Protein AF-A0A831XR77-F1 (afdb_monomer_lite)

pLDDT: mean 72.85, std 20.74, range [24.06, 94.38]

Secondary structure (DSSP, 8-state):
--THHHHHHHHHHHTT----TT----EEEEETTEEEEEEEESSHHHHHHHHHHHHHTT--BTTTEEEEPPPTTSPPEEEEE-HHHHHHHHHHHHH--HHHHHHHHHHHHHHHHHHHHHHTT-S----TTSS-------

Structure (mmCIF, N/CA/C/O backbone):
data_AF-A0A831XR77-F1
#
_entry.id   AF-A0A831XR77-F1
#
loop_
_atom_site.group_PDB
_atom_site.id
_atom_site.type_symbol
_atom_site.label_atom_id
_atom_site.label_alt_id
_atom_site.label_comp_id
_atom_site.label_asym_id
_atom_site.label_entity_id
_atom_site.label_seq_id
_atom_site.pdbx_PDB_ins_code
_atom_site.Cartn_x
_atom_site.Cartn_y
_atom_site.Cartn_z
_atom_site.occupancy
_atom_site.B_iso_or_equiv
_atom_site.auth_seq_id
_atom_site.auth_comp_id
_atom_site.auth_asym_id
_atom_site.auth_atom_id
_atom_site.pdbx_PDB_model_num
ATOM 1 N N . MET A 1 1 ? -23.097 15.726 2.675 1.00 35.75 1 MET A N 1
ATOM 2 C CA . MET A 1 1 ? -21.784 15.657 3.357 1.00 35.75 1 MET A CA 1
ATOM 3 C C . MET A 1 1 ? -20.805 16.344 2.432 1.00 35.75 1 MET A C 1
ATOM 5 O O . MET A 1 1 ? -20.616 15.882 1.315 1.00 35.75 1 MET A O 1
ATOM 9 N N . ASN A 1 2 ? -20.359 17.533 2.829 1.00 37.06 2 ASN A N 1
ATOM 10 C CA . ASN A 1 2 ? -20.007 18.611 1.905 1.00 37.06 2 ASN A CA 1
ATOM 11 C C . ASN A 1 2 ? -18.483 18.716 1.748 1.00 37.06 2 ASN A C 1
ATOM 13 O O . ASN A 1 2 ? -17.747 18.524 2.722 1.00 37.06 2 ASN A O 1
ATOM 17 N N . ALA A 1 3 ? -18.033 19.022 0.527 1.00 46.03 3 ALA A N 1
ATOM 18 C CA . ALA A 1 3 ? -16.627 19.114 0.116 1.00 46.03 3 ALA A CA 1
ATOM 19 C C . ALA A 1 3 ? -15.759 20.008 1.030 1.00 46.03 3 ALA A C 1
ATOM 21 O O . ALA A 1 3 ? -14.582 19.724 1.225 1.00 46.03 3 ALA A O 1
ATOM 22 N N . GLU A 1 4 ? -16.367 20.988 1.706 1.00 48.16 4 GLU A N 1
ATOM 23 C CA . GLU A 1 4 ? -15.730 21.890 2.681 1.00 48.16 4 GLU A CA 1
ATOM 24 C C . GLU A 1 4 ? -15.051 21.163 3.858 1.00 48.16 4 GLU A C 1
ATOM 26 O O . GLU A 1 4 ? -14.087 21.656 4.444 1.00 48.16 4 GLU A O 1
ATOM 31 N N . THR A 1 5 ? -15.526 19.962 4.201 1.00 53.41 5 THR A N 1
ATOM 32 C CA . THR A 1 5 ? -14.931 19.137 5.265 1.00 53.41 5 THR A CA 1
ATOM 33 C C . THR A 1 5 ? -13.658 18.441 4.790 1.00 53.41 5 THR A C 1
ATOM 35 O O . THR A 1 5 ? -12.733 18.259 5.578 1.00 53.41 5 THR A O 1
ATOM 38 N N . ALA A 1 6 ? -13.609 18.056 3.510 1.00 49.03 6 ALA A N 1
ATOM 39 C CA . ALA A 1 6 ? -12.482 17.344 2.920 1.00 49.03 6 ALA A CA 1
ATOM 40 C C . ALA A 1 6 ? -11.293 18.283 2.682 1.00 49.03 6 ALA A C 1
ATOM 42 O O . ALA A 1 6 ? -10.172 17.904 3.004 1.00 49.03 6 ALA A O 1
ATOM 43 N N . ASP A 1 7 ? -11.531 19.514 2.216 1.00 53.50 7 ASP A N 1
ATOM 44 C CA . ASP A 1 7 ? -10.468 20.514 2.031 1.00 53.50 7 ASP A CA 1
ATOM 45 C C . ASP A 1 7 ? -9.872 20.974 3.364 1.00 53.50 7 ASP A C 1
ATOM 47 O O . ASP A 1 7 ? -8.655 21.006 3.523 1.00 53.50 7 ASP A O 1
ATOM 51 N N . ARG A 1 8 ? -10.702 21.226 4.385 1.00 56.75 8 ARG A N 1
ATOM 52 C CA . ARG A 1 8 ? -10.201 21.566 5.727 1.00 56.75 8 ARG A CA 1
ATOM 53 C C . ARG A 1 8 ? -9.464 20.391 6.389 1.00 56.75 8 ARG A C 1
ATOM 55 O O . ARG A 1 8 ? -8.553 20.607 7.187 1.00 56.75 8 ARG A O 1
ATOM 62 N N . TRP A 1 9 ? -9.863 19.152 6.089 1.00 60.78 9 TRP A N 1
ATOM 63 C CA . TRP A 1 9 ? -9.171 17.942 6.541 1.00 60.78 9 TRP A CA 1
ATOM 64 C C . TRP A 1 9 ? -7.812 17.778 5.847 1.00 60.78 9 TRP A C 1
ATOM 66 O O . TRP A 1 9 ? -6.815 17.583 6.540 1.00 60.78 9 TRP A O 1
ATOM 76 N N . LEU A 1 10 ? -7.755 17.969 4.524 1.00 54.81 10 LEU A N 1
ATOM 77 C CA . LEU A 1 10 ? -6.524 18.024 3.728 1.00 54.81 10 LEU A CA 1
ATOM 78 C C . LEU A 1 10 ? -5.568 19.112 4.233 1.00 54.81 10 LEU A C 1
ATOM 80 O O . LEU A 1 10 ? -4.415 18.818 4.518 1.00 54.81 10 LEU A O 1
ATOM 84 N N . GLU A 1 11 ? -6.051 20.334 4.466 1.00 57.12 11 GLU A N 1
ATOM 85 C CA . GLU A 1 11 ? -5.221 21.446 4.953 1.00 57.12 11 GLU A CA 1
ATOM 86 C C . GLU A 1 11 ? -4.620 21.147 6.343 1.00 57.12 11 GLU A C 1
ATOM 88 O O . GLU A 1 11 ? -3.479 21.501 6.653 1.00 57.12 11 GLU A O 1
ATOM 93 N N . LYS A 1 12 ? -5.371 20.441 7.201 1.00 59.06 12 LYS A N 1
ATOM 94 C CA . LYS A 1 12 ? -4.908 20.026 8.534 1.00 59.06 12 LYS A CA 1
ATOM 95 C C . LYS A 1 12 ? -3.840 18.927 8.464 1.00 59.06 12 LYS A C 1
ATOM 97 O O . LYS A 1 12 ? -2.991 18.869 9.357 1.00 59.06 12 LYS A O 1
ATOM 102 N N . LEU A 1 13 ? -3.867 18.090 7.425 1.00 57.06 13 LEU A N 1
ATOM 103 C CA . LEU A 1 13 ? -2.834 17.090 7.143 1.00 57.06 13 LEU A CA 1
ATOM 104 C C . LEU A 1 13 ? -1.605 17.717 6.467 1.00 57.06 13 LEU A C 1
ATOM 106 O O . LEU A 1 13 ? -0.481 17.452 6.895 1.00 57.06 13 LEU A O 1
ATOM 110 N N . GLU A 1 14 ? -1.794 18.655 5.535 1.00 53.00 14 GLU A N 1
ATOM 111 C CA . GLU A 1 14 ? -0.710 19.425 4.908 1.00 53.00 14 GLU A CA 1
ATOM 112 C C . GLU A 1 14 ? 0.102 20.240 5.924 1.00 53.00 14 GLU A C 1
ATOM 114 O O . GLU A 1 14 ? 1.318 20.371 5.788 1.00 53.00 14 GLU A O 1
ATOM 119 N N . ARG A 1 15 ? -0.518 20.736 7.002 1.00 53.66 15 ARG A N 1
ATOM 120 C CA . ARG A 1 15 ? 0.212 21.410 8.094 1.00 53.66 15 ARG A CA 1
ATOM 121 C C . ARG A 1 15 ? 1.051 20.459 8.963 1.00 53.66 15 ARG A C 1
ATOM 123 O O . ARG A 1 15 ? 1.942 20.928 9.665 1.00 53.66 15 ARG A O 1
ATOM 130 N N . ARG A 1 16 ? 0.809 19.140 8.915 1.00 50.41 16 ARG A N 1
ATOM 131 C CA . ARG A 1 16 ? 1.644 18.094 9.549 1.00 50.41 16 ARG A CA 1
ATOM 132 C C . ARG A 1 16 ? 2.694 17.501 8.595 1.00 50.41 16 ARG A C 1
ATOM 134 O O . ARG A 1 16 ? 3.347 16.520 8.947 1.00 50.41 16 ARG A O 1
ATOM 141 N N . ARG A 1 17 ? 2.874 18.085 7.405 1.00 49.31 17 ARG A N 1
ATOM 142 C CA . ARG A 1 17 ? 3.762 17.616 6.331 1.00 49.31 17 ARG A CA 1
ATOM 143 C C . ARG A 1 17 ? 5.246 17.822 6.661 1.00 49.31 17 ARG A C 1
ATOM 145 O O . ARG A 1 17 ? 5.931 18.627 6.035 1.00 49.31 17 ARG A O 1
ATOM 152 N N . THR A 1 18 ? 5.779 17.051 7.605 1.00 39.69 18 THR A N 1
ATOM 153 C CA . THR A 1 18 ? 7.211 16.724 7.616 1.00 39.69 18 THR A CA 1
ATOM 154 C C . THR A 1 18 ? 7.493 15.849 6.400 1.00 39.69 18 THR A C 1
ATOM 156 O O . THR A 1 18 ? 7.115 14.686 6.377 1.00 39.69 18 THR A O 1
ATOM 159 N N . VAL A 1 19 ? 8.055 16.478 5.364 1.00 40.78 19 VAL A N 1
ATOM 160 C CA . VAL A 1 19 ? 8.819 15.915 4.238 1.00 40.78 19 VAL A CA 1
ATOM 161 C C . VAL A 1 19 ? 8.390 14.502 3.793 1.00 40.78 19 VAL A C 1
ATOM 163 O O . VAL A 1 19 ? 8.780 13.491 4.371 1.00 40.78 19 VAL A O 1
ATOM 166 N N . ARG A 1 20 ? 7.616 14.422 2.700 1.00 53.53 20 ARG A N 1
ATOM 167 C CA . ARG A 1 20 ? 7.177 13.175 2.032 1.00 53.53 20 ARG A CA 1
ATOM 168 C C . ARG A 1 20 ? 8.329 12.403 1.341 1.00 53.53 20 ARG A C 1
ATOM 170 O O . ARG A 1 20 ? 8.175 11.930 0.221 1.00 53.53 20 ARG A O 1
ATOM 177 N N . GLU A 1 21 ? 9.482 12.237 1.984 1.00 48.25 21 GLU A N 1
ATOM 178 C CA . GLU A 1 21 ? 10.635 11.478 1.457 1.00 48.25 21 GLU A CA 1
ATOM 179 C C . GLU A 1 21 ? 10.481 9.945 1.584 1.00 48.25 21 GLU A C 1
ATOM 181 O O . GLU A 1 21 ? 11.354 9.194 1.159 1.00 48.25 21 GLU A O 1
ATOM 186 N N . GLY A 1 22 ? 9.359 9.446 2.123 1.00 65.00 22 GLY A N 1
ATOM 187 C CA . GLY A 1 22 ? 9.185 8.024 2.458 1.00 65.00 22 GLY A CA 1
ATOM 188 C C . GLY A 1 22 ? 8.111 7.241 1.691 1.00 65.00 22 GLY A C 1
ATOM 189 O O . GLY A 1 22 ? 8.029 6.019 1.866 1.00 65.00 22 GLY A O 1
ATOM 190 N N . TRP A 1 23 ? 7.262 7.883 0.879 1.00 74.69 23 TRP A N 1
ATOM 191 C CA . TRP A 1 23 ? 6.187 7.200 0.140 1.00 74.69 23 TRP A CA 1
ATOM 192 C C . TRP A 1 23 ? 6.629 6.838 -1.282 1.00 74.69 23 TRP A C 1
ATOM 194 O O . TRP A 1 23 ? 7.111 7.707 -2.013 1.00 74.69 23 TRP A O 1
ATOM 204 N N . PRO A 1 24 ? 6.492 5.569 -1.708 1.00 78.94 24 PRO A N 1
ATOM 205 C CA . PRO A 1 24 ? 6.864 5.199 -3.060 1.00 78.94 24 PRO A CA 1
ATOM 206 C C . PRO A 1 24 ? 5.917 5.808 -4.090 1.00 78.94 24 PRO A C 1
ATOM 208 O O . PRO A 1 24 ? 4.730 6.012 -3.842 1.00 78.94 24 PRO A O 1
ATOM 211 N N . LYS A 1 25 ? 6.431 6.018 -5.304 1.00 82.38 25 LYS A N 1
ATOM 212 C CA . LYS A 1 25 ? 5.610 6.462 -6.431 1.00 82.38 25 LYS A CA 1
ATOM 213 C C . LYS A 1 25 ? 4.610 5.376 -6.815 1.00 82.38 25 LYS A C 1
ATOM 215 O O . LYS A 1 25 ? 4.947 4.411 -7.501 1.00 82.38 25 LYS A O 1
ATOM 220 N N . TYR A 1 26 ? 3.364 5.585 -6.412 1.00 85.25 26 TYR A N 1
ATOM 221 C CA . TYR A 1 26 ? 2.237 4.781 -6.850 1.00 85.25 26 TYR A CA 1
ATOM 222 C C . TYR A 1 26 ? 1.784 5.186 -8.254 1.00 85.25 26 TYR A C 1
ATOM 224 O O . TYR A 1 26 ? 1.699 6.372 -8.605 1.00 85.25 26 TYR A O 1
ATOM 232 N N . LEU A 1 27 ? 1.487 4.169 -9.059 1.00 84.50 27 LEU A N 1
ATOM 233 C CA . LEU A 1 27 ? 0.776 4.288 -10.319 1.00 84.50 27 LEU A CA 1
ATOM 234 C C . LEU A 1 27 ? -0.720 4.147 -10.038 1.00 84.50 27 LEU A C 1
ATOM 236 O O . LEU A 1 27 ? -1.172 3.087 -9.615 1.00 84.50 27 LEU A O 1
ATOM 240 N N . VAL A 1 28 ? -1.484 5.201 -10.308 1.00 84.50 28 VAL A N 1
ATOM 241 C CA . VAL A 1 28 ? -2.945 5.202 -10.185 1.00 84.50 28 VAL A CA 1
ATOM 242 C C . VAL A 1 28 ? -3.532 5.123 -11.591 1.00 84.50 28 VAL A C 1
ATOM 244 O O . VAL A 1 28 ? -3.251 5.984 -12.424 1.00 84.50 28 VAL A O 1
ATOM 247 N N . ARG A 1 29 ? -4.286 4.063 -11.901 1.00 78.38 29 ARG A N 1
ATOM 248 C CA . ARG A 1 29 ? -4.891 3.865 -13.229 1.00 78.38 29 ARG A CA 1
ATOM 249 C C . ARG A 1 29 ? -6.305 3.319 -13.133 1.00 78.38 29 ARG A C 1
ATOM 251 O O . ARG A 1 29 ? -6.618 2.528 -12.252 1.00 78.38 29 ARG A O 1
ATOM 258 N N . LEU A 1 30 ? -7.121 3.676 -14.118 1.00 73.44 30 LEU A N 1
ATOM 259 C CA . LEU A 1 30 ? -8.380 2.996 -14.396 1.00 73.44 30 LEU A CA 1
ATOM 260 C C . LEU A 1 30 ? -8.101 1.855 -15.378 1.00 73.44 30 LEU A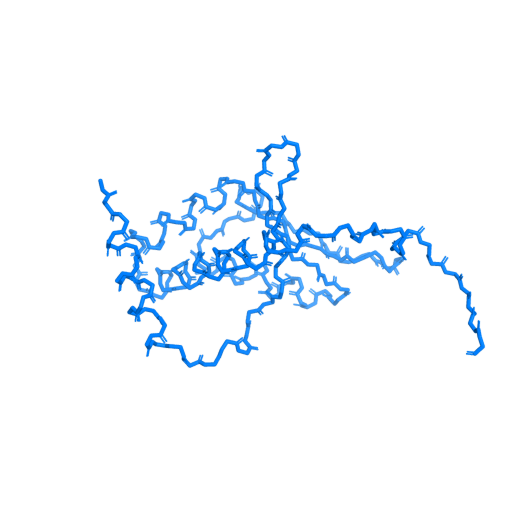 C 1
ATOM 262 O O . LEU A 1 30 ? -7.699 2.087 -16.517 1.00 73.44 30 LEU A O 1
ATOM 266 N N . ILE A 1 31 ? -8.281 0.613 -14.937 1.00 68.69 31 ILE A N 1
ATOM 267 C CA . ILE A 1 31 ? -8.148 -0.581 -15.773 1.00 68.69 31 ILE A CA 1
ATOM 268 C C . ILE A 1 31 ? -9.545 -1.165 -15.949 1.00 68.69 31 ILE A C 1
ATOM 270 O O . ILE A 1 31 ? -10.139 -1.641 -14.988 1.00 68.69 31 ILE A O 1
ATOM 274 N N . LYS A 1 32 ? -10.075 -1.127 -17.180 1.00 71.19 32 LYS A N 1
ATOM 275 C CA . LYS A 1 32 ? -11.409 -1.667 -17.520 1.00 71.19 32 LYS A CA 1
ATOM 276 C C . LYS A 1 32 ? -12.534 -1.147 -16.599 1.00 71.19 32 LYS A C 1
ATOM 278 O O . LYS A 1 32 ? -13.420 -1.900 -16.218 1.00 71.19 32 LYS A O 1
ATOM 283 N N . GLY A 1 33 ? -12.470 0.129 -16.214 1.00 69.69 33 GLY A N 1
ATOM 284 C CA . GLY A 1 33 ? -13.451 0.763 -15.322 1.00 69.69 33 GLY A CA 1
ATOM 285 C C . GLY A 1 33 ? -13.198 0.572 -13.821 1.00 69.69 33 GLY A C 1
ATOM 286 O O . GLY A 1 33 ? -13.889 1.193 -13.021 1.00 69.69 33 GLY A O 1
ATOM 287 N N . ALA A 1 34 ? -12.194 -0.215 -13.419 1.00 73.19 34 ALA A N 1
ATOM 288 C CA . ALA A 1 34 ? -11.794 -0.365 -12.021 1.00 73.19 34 ALA A CA 1
ATOM 289 C C . ALA A 1 34 ? -10.567 0.501 -11.698 1.00 73.19 34 ALA A C 1
ATOM 291 O O . ALA A 1 34 ? -9.570 0.475 -12.425 1.00 73.19 34 ALA A O 1
ATOM 292 N N . LEU A 1 35 ? -10.626 1.256 -10.598 1.00 79.50 35 LEU A N 1
ATOM 293 C CA . LEU A 1 35 ? -9.471 1.982 -10.071 1.00 79.50 35 LEU A CA 1
ATOM 294 C C . LEU A 1 35 ? -8.485 0.985 -9.461 1.00 79.50 35 LEU A C 1
ATOM 296 O O . LEU A 1 35 ? -8.821 0.266 -8.523 1.00 79.50 35 LEU A O 1
ATOM 300 N N . VAL A 1 36 ? -7.270 0.957 -10.002 1.00 79.56 36 VAL A N 1
ATOM 301 C CA . VAL A 1 36 ? -6.175 0.115 -9.527 1.00 79.56 36 VAL A CA 1
ATOM 302 C C . VAL A 1 36 ? -4.996 1.003 -9.165 1.00 79.56 36 VAL A C 1
ATOM 304 O O . VAL A 1 36 ? -4.516 1.803 -9.975 1.00 79.56 36 VAL A O 1
ATOM 307 N N . VAL A 1 37 ? -4.517 0.828 -7.937 1.00 89.00 37 VAL A N 1
ATOM 308 C CA . VAL A 1 37 ? -3.323 1.488 -7.415 1.00 89.00 37 VAL A CA 1
ATOM 309 C C . VAL A 1 37 ? -2.207 0.458 -7.364 1.00 89.00 37 VAL A C 1
ATOM 311 O O . VAL A 1 37 ? -2.356 -0.599 -6.753 1.00 89.00 37 VAL A O 1
ATOM 314 N N . ARG A 1 38 ? -1.091 0.737 -8.040 1.00 88.56 38 ARG A N 1
ATOM 315 C CA . ARG A 1 38 ? 0.003 -0.222 -8.200 1.00 88.56 38 ARG A CA 1
ATOM 316 C C . ARG A 1 38 ? 1.353 0.396 -7.881 1.00 88.56 38 ARG A C 1
ATOM 318 O O . ARG A 1 38 ? 1.716 1.431 -8.432 1.00 88.56 38 ARG A O 1
ATOM 325 N N . TYR A 1 39 ? 2.118 -0.290 -7.050 1.00 89.50 39 TYR A N 1
ATOM 326 C CA . TYR A 1 39 ? 3.536 -0.043 -6.837 1.00 89.50 39 TYR A CA 1
ATOM 327 C C . TYR A 1 39 ? 4.352 -1.090 -7.603 1.00 89.50 39 TYR A C 1
ATOM 329 O O . TYR A 1 39 ? 3.968 -2.258 -7.648 1.00 89.50 39 TYR A O 1
ATOM 337 N N . MET A 1 40 ? 5.447 -0.678 -8.243 1.00 85.69 40 MET A N 1
ATOM 338 C CA . MET A 1 40 ? 6.352 -1.570 -8.976 1.00 85.69 40 MET A CA 1
ATOM 339 C C . MET A 1 40 ? 7.790 -1.317 -8.540 1.00 85.69 40 MET A C 1
ATOM 341 O O . MET A 1 40 ? 8.212 -0.166 -8.436 1.00 85.69 40 MET A O 1
ATOM 345 N N . SER A 1 41 ? 8.537 -2.394 -8.322 1.00 83.00 41 SER A N 1
ATOM 346 C CA . SER A 1 41 ? 9.949 -2.348 -7.945 1.00 83.00 41 SER A CA 1
ATOM 347 C C . SER A 1 41 ? 10.661 -3.592 -8.463 1.00 83.00 41 SER A C 1
ATOM 349 O O . SER A 1 41 ? 10.104 -4.689 -8.461 1.00 83.00 41 SER A O 1
ATOM 351 N N . THR A 1 42 ? 11.902 -3.424 -8.910 1.00 83.12 42 THR A N 1
ATOM 352 C CA . THR A 1 42 ? 12.812 -4.534 -9.229 1.00 83.12 42 THR A CA 1
ATOM 353 C C . THR A 1 42 ? 13.495 -5.088 -7.980 1.00 83.12 42 THR A C 1
ATOM 355 O O . THR A 1 42 ? 13.933 -6.231 -7.990 1.00 83.12 42 THR A O 1
ATOM 358 N N . SER A 1 43 ? 13.555 -4.306 -6.897 1.00 83.88 43 SER A N 1
ATOM 359 C CA . SER A 1 43 ? 14.075 -4.750 -5.604 1.00 83.88 43 SER A CA 1
ATOM 360 C C . SER A 1 43 ? 12.992 -5.512 -4.824 1.00 83.88 43 SER A C 1
ATOM 362 O O . SER A 1 43 ? 11.919 -4.931 -4.595 1.00 83.88 43 SER A O 1
ATOM 364 N N . PRO A 1 44 ? 13.261 -6.763 -4.396 1.00 85.06 44 PRO A N 1
ATOM 365 C CA . PRO A 1 44 ? 12.347 -7.545 -3.566 1.00 85.06 44 PRO A CA 1
ATOM 366 C C . PRO A 1 44 ? 12.107 -6.887 -2.202 1.00 85.06 44 PRO A C 1
ATOM 368 O O . PRO A 1 44 ? 10.953 -6.787 -1.791 1.00 85.06 44 PRO A O 1
ATOM 371 N N . ASP A 1 45 ? 13.138 -6.318 -1.567 1.00 87.00 45 ASP A N 1
ATOM 372 C CA . ASP A 1 45 ? 13.006 -5.551 -0.318 1.00 87.00 45 ASP A CA 1
ATOM 373 C C . ASP A 1 45 ? 12.030 -4.380 -0.445 1.00 87.00 45 ASP A C 1
ATOM 375 O O . ASP A 1 45 ? 11.253 -4.096 0.465 1.00 87.00 45 ASP A O 1
ATOM 379 N N . GLY A 1 46 ? 12.033 -3.694 -1.593 1.00 86.94 46 GLY A N 1
ATOM 380 C CA . GLY A 1 46 ? 11.075 -2.622 -1.859 1.00 86.94 46 GLY A CA 1
ATOM 381 C C . GLY A 1 46 ? 9.629 -3.121 -1.842 1.00 86.94 46 GLY A C 1
ATOM 382 O O . GLY A 1 46 ? 8.759 -2.470 -1.264 1.00 86.94 46 GLY A O 1
ATOM 383 N N . ILE A 1 47 ? 9.382 -4.286 -2.445 1.00 89.19 47 ILE A N 1
ATOM 384 C CA . ILE A 1 47 ? 8.059 -4.916 -2.491 1.00 89.19 47 ILE A CA 1
ATOM 385 C C . ILE A 1 47 ? 7.628 -5.392 -1.102 1.00 89.19 47 ILE A C 1
ATOM 387 O O . ILE A 1 47 ? 6.496 -5.125 -0.697 1.00 89.19 47 ILE A O 1
ATOM 391 N N . GLU A 1 48 ? 8.521 -6.043 -0.355 1.00 90.56 48 GLU A N 1
ATOM 392 C CA . GLU A 1 48 ? 8.208 -6.533 0.988 1.00 90.56 48 GLU A CA 1
ATOM 393 C C . GLU A 1 48 ? 7.941 -5.381 1.963 1.00 90.56 48 GLU A C 1
ATOM 395 O O . GLU A 1 48 ? 6.971 -5.426 2.727 1.00 90.56 48 GLU A O 1
ATOM 400 N N . ARG A 1 49 ? 8.752 -4.316 1.905 1.00 90.44 49 ARG A N 1
ATOM 401 C CA . ARG A 1 49 ? 8.559 -3.116 2.725 1.00 90.44 49 ARG A CA 1
ATOM 402 C C . ARG A 1 49 ? 7.191 -2.496 2.478 1.00 90.44 49 ARG A C 1
ATOM 404 O O . ARG A 1 49 ? 6.512 -2.124 3.434 1.00 90.44 49 ARG A O 1
ATOM 411 N N . GLU A 1 50 ? 6.773 -2.405 1.217 1.00 91.19 50 GLU A N 1
ATOM 412 C CA . GLU A 1 50 ? 5.470 -1.828 0.905 1.00 91.19 50 GLU A CA 1
ATOM 413 C C . GLU A 1 50 ? 4.326 -2.737 1.353 1.00 91.19 50 GLU A C 1
ATOM 415 O O . GLU A 1 50 ? 3.386 -2.266 1.986 1.00 91.19 50 GLU A O 1
ATOM 420 N N . ALA A 1 51 ? 4.436 -4.049 1.133 1.00 92.50 51 ALA A N 1
ATOM 421 C CA . ALA A 1 51 ? 3.460 -5.010 1.642 1.00 92.50 51 ALA A CA 1
ATOM 422 C C . ALA A 1 51 ? 3.318 -4.929 3.172 1.00 92.50 51 ALA A C 1
ATOM 424 O O . ALA A 1 51 ? 2.204 -4.961 3.694 1.00 92.50 51 ALA A O 1
ATOM 425 N N . ARG A 1 52 ? 4.434 -4.770 3.897 1.00 92.88 52 ARG A N 1
ATOM 426 C CA . ARG A 1 52 ? 4.442 -4.579 5.353 1.00 92.88 52 ARG A CA 1
ATOM 427 C C . ARG A 1 52 ? 3.727 -3.296 5.755 1.00 92.88 52 ARG A C 1
ATOM 429 O O . ARG A 1 52 ? 2.828 -3.361 6.580 1.00 92.88 52 ARG A O 1
ATOM 436 N N . ARG A 1 53 ? 4.024 -2.173 5.101 1.00 90.44 53 ARG A N 1
ATOM 437 C CA . ARG A 1 53 ? 3.345 -0.896 5.359 1.00 90.44 53 ARG A CA 1
ATOM 438 C C . ARG A 1 53 ? 1.827 -0.992 5.167 1.00 90.44 53 ARG A C 1
ATOM 440 O O . ARG A 1 53 ? 1.076 -0.463 5.984 1.00 90.44 53 ARG A O 1
ATOM 447 N N . LEU A 1 54 ? 1.366 -1.684 4.119 1.00 92.25 54 LEU A N 1
ATOM 448 C CA . LEU A 1 54 ? -0.069 -1.908 3.908 1.00 92.25 54 LEU A CA 1
ATOM 449 C C . LEU A 1 54 ? -0.685 -2.743 5.046 1.00 92.25 54 LEU A C 1
ATOM 451 O O . LEU A 1 54 ? -1.799 -2.449 5.480 1.00 92.25 54 LEU A O 1
ATOM 455 N N . ARG A 1 55 ? 0.036 -3.749 5.559 1.00 93.31 55 ARG A N 1
ATOM 456 C CA . ARG A 1 55 ? -0.397 -4.544 6.723 1.00 93.31 55 ARG A CA 1
ATOM 457 C C . ARG A 1 55 ? -0.415 -3.734 8.015 1.00 93.31 55 ARG A C 1
ATOM 459 O O . ARG A 1 55 ? -1.365 -3.875 8.777 1.00 93.31 55 ARG A O 1
ATOM 466 N N . ASP A 1 56 ? 0.558 -2.853 8.225 1.00 90.62 56 ASP A N 1
ATOM 467 C CA . ASP A 1 56 ? 0.661 -2.022 9.432 1.00 90.62 56 ASP A CA 1
ATOM 468 C C . ASP A 1 56 ? -0.508 -1.031 9.550 1.00 90.62 56 ASP A C 1
ATOM 470 O O . ASP A 1 56 ? -0.997 -0.767 10.647 1.00 90.62 56 ASP A O 1
ATOM 474 N N . MET A 1 57 ? -1.035 -0.538 8.423 1.00 88.50 57 MET A N 1
ATOM 475 C CA . MET A 1 57 ? -2.284 0.236 8.421 1.00 88.50 57 MET A CA 1
ATOM 476 C C . MET A 1 57 ? -3.554 -0.635 8.439 1.00 88.50 57 MET A C 1
ATOM 478 O O . MET A 1 57 ? -4.663 -0.108 8.472 1.00 88.50 57 MET A O 1
ATOM 482 N N . GLY A 1 58 ? -3.425 -1.963 8.443 1.00 90.12 58 GLY A N 1
ATOM 483 C CA . GLY A 1 58 ? -4.520 -2.926 8.588 1.00 90.12 58 GLY A CA 1
ATOM 484 C C . GLY A 1 58 ? -5.168 -3.406 7.292 1.00 90.12 58 GLY A C 1
ATOM 485 O O . GLY A 1 58 ? -6.300 -3.901 7.321 1.00 90.12 58 GLY A O 1
ATOM 486 N N . LEU A 1 59 ? -4.486 -3.293 6.148 1.00 94.38 59 LEU A N 1
ATOM 487 C CA . LEU A 1 59 ? -4.898 -4.033 4.958 1.00 94.38 59 LEU A CA 1
ATOM 488 C C . LEU A 1 59 ? -4.444 -5.496 5.044 1.00 94.38 59 LEU A C 1
ATOM 490 O O . LEU A 1 59 ? -3.425 -5.827 5.638 1.00 94.38 59 LEU A O 1
ATOM 494 N N . VAL A 1 60 ? -5.202 -6.381 4.400 1.00 93.75 60 VAL A N 1
ATOM 495 C CA . VAL A 1 60 ? -4.970 -7.824 4.416 1.00 93.75 60 VAL A CA 1
ATOM 496 C C . VAL A 1 60 ? -4.546 -8.249 3.018 1.00 93.75 60 VAL A C 1
ATOM 498 O O . VAL A 1 60 ? -5.248 -7.975 2.041 1.00 93.75 60 VAL A O 1
ATOM 501 N N . GLU A 1 61 ? -3.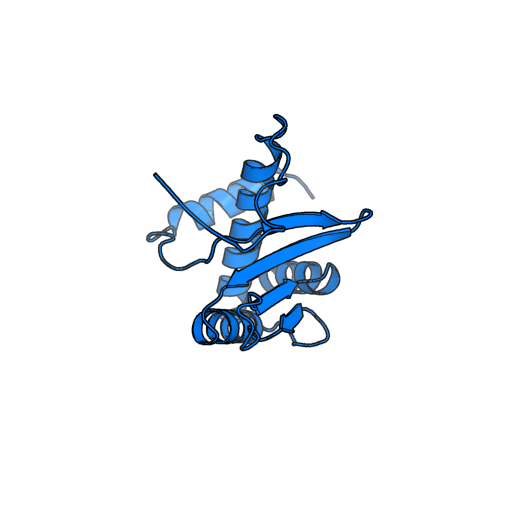398 -8.905 2.923 1.00 93.25 61 GLU A N 1
ATOM 502 C CA . GLU A 1 61 ? -2.891 -9.465 1.671 1.00 93.25 61 GLU A CA 1
ATOM 503 C C . GLU A 1 61 ? -3.839 -10.553 1.139 1.00 93.25 61 GLU A C 1
ATOM 505 O O . GLU A 1 61 ? -4.457 -11.289 1.905 1.00 93.25 61 GLU A O 1
ATOM 510 N N . GLY A 1 62 ? -4.034 -10.610 -0.176 1.00 90.25 62 GLY A N 1
ATOM 511 C CA . GLY A 1 62 ? -4.998 -11.490 -0.843 1.00 90.25 62 GLY A CA 1
ATOM 512 C C . GLY A 1 62 ? -6.446 -10.985 -0.818 1.00 90.25 62 GLY A C 1
ATOM 513 O O . GLY A 1 62 ? -7.217 -11.340 -1.706 1.00 90.25 62 GLY A O 1
ATOM 514 N N . ARG A 1 63 ? -6.814 -10.117 0.137 1.00 91.00 63 ARG A N 1
ATOM 515 C CA . ARG A 1 63 ? -8.162 -9.519 0.226 1.00 91.00 63 ARG A CA 1
ATOM 516 C C . ARG A 1 63 ? -8.209 -8.064 -0.222 1.00 91.00 63 ARG A C 1
ATOM 518 O O . ARG A 1 63 ? -9.121 -7.671 -0.932 1.00 91.00 63 ARG A O 1
ATOM 525 N N . HIS A 1 64 ? -7.268 -7.251 0.244 1.00 93.62 64 HIS A N 1
ATOM 526 C CA . HIS A 1 64 ? -7.227 -5.808 -0.004 1.00 93.62 64 HIS A CA 1
ATOM 527 C C . HIS A 1 64 ? -6.133 -5.439 -1.014 1.00 93.62 64 HIS A C 1
ATOM 529 O O . HIS A 1 64 ? -6.260 -4.461 -1.751 1.00 93.62 64 HIS A O 1
ATOM 535 N N . PHE A 1 65 ? -5.059 -6.225 -1.071 1.00 93.94 65 PHE A N 1
ATOM 536 C CA . PHE A 1 65 ? -3.982 -6.052 -2.037 1.00 93.94 65 PHE A CA 1
ATOM 537 C C . PHE A 1 65 ? -3.324 -7.389 -2.376 1.00 93.94 65 PHE A C 1
ATOM 539 O O . PHE A 1 65 ? -3.394 -8.337 -1.599 1.00 93.94 65 PHE A O 1
ATOM 546 N N . ALA A 1 66 ? -2.672 -7.455 -3.530 1.00 92.50 66 ALA A N 1
ATOM 547 C CA . ALA A 1 66 ? -1.895 -8.596 -3.986 1.00 92.50 66 ALA A CA 1
ATOM 548 C C . ALA A 1 66 ? -0.425 -8.204 -4.130 1.00 92.50 66 ALA A C 1
ATOM 550 O O . ALA A 1 66 ? -0.115 -7.113 -4.618 1.00 92.50 66 ALA A O 1
ATOM 551 N N . VAL A 1 67 ? 0.466 -9.111 -3.746 1.00 93.81 67 VAL A N 1
ATOM 552 C CA . VAL A 1 67 ? 1.914 -8.949 -3.866 1.00 93.81 67 VAL A CA 1
ATOM 553 C C . VAL A 1 67 ? 2.434 -9.961 -4.874 1.00 93.81 67 VAL A C 1
ATOM 555 O O . VAL A 1 67 ? 2.041 -11.124 -4.871 1.00 93.81 67 VAL A O 1
ATOM 558 N N . ARG A 1 68 ? 3.335 -9.516 -5.745 1.00 89.88 68 ARG A N 1
ATOM 559 C CA . ARG A 1 68 ? 4.141 -10.390 -6.591 1.00 89.88 68 ARG A CA 1
ATOM 560 C C . ARG A 1 68 ? 5.600 -10.005 -6.423 1.00 89.88 68 ARG A C 1
ATOM 562 O O . ARG A 1 68 ? 5.964 -8.857 -6.687 1.00 89.88 68 ARG A O 1
ATOM 569 N N . ALA A 1 69 ? 6.418 -10.962 -6.004 1.00 85.25 69 ALA A N 1
ATOM 570 C CA . ALA A 1 69 ? 7.862 -10.791 -5.953 1.00 85.25 69 ALA A CA 1
ATOM 571 C C . ALA A 1 69 ? 8.435 -10.564 -7.368 1.00 85.25 69 ALA A C 1
ATOM 573 O O . ALA A 1 69 ? 7.841 -11.027 -8.349 1.00 85.25 69 ALA A O 1
ATOM 574 N N . PRO A 1 70 ? 9.556 -9.834 -7.494 1.00 83.69 70 PRO A N 1
ATOM 575 C CA . PRO A 1 70 ? 10.301 -9.804 -8.745 1.00 83.69 70 PRO A CA 1
ATOM 576 C C . PRO A 1 70 ? 10.801 -11.212 -9.096 1.00 83.69 70 PRO A C 1
ATOM 578 O O . PRO A 1 70 ? 11.168 -11.979 -8.209 1.00 83.69 70 PRO A O 1
ATOM 581 N N . GLU A 1 71 ? 10.790 -11.555 -10.382 1.00 80.50 71 GLU A N 1
ATOM 582 C CA . GLU A 1 71 ? 11.308 -12.840 -10.878 1.00 80.50 71 GLU A CA 1
ATOM 583 C C . GLU A 1 71 ? 12.789 -12.709 -11.253 1.00 80.50 71 GLU A C 1
ATOM 585 O O . GLU A 1 71 ? 13.224 -11.632 -11.673 1.00 80.50 71 GLU A O 1
ATOM 590 N N . GLU A 1 72 ? 13.544 -13.811 -11.167 1.00 71.50 72 GLU A N 1
ATOM 591 C CA . GLU A 1 72 ? 14.971 -13.861 -11.533 1.00 71.50 72 GLU A CA 1
ATOM 592 C C . GLU A 1 72 ? 15.230 -13.456 -12.994 1.00 71.50 72 GLU A C 1
ATOM 594 O O . GLU A 1 72 ? 16.263 -12.865 -13.295 1.00 71.50 72 GLU A O 1
ATOM 599 N N . ASP A 1 73 ? 14.249 -13.637 -13.886 1.00 78.62 73 ASP A N 1
ATOM 600 C CA . ASP A 1 73 ? 14.290 -13.179 -15.285 1.00 78.62 73 ASP A CA 1
ATOM 601 C C . ASP A 1 73 ? 14.232 -11.641 -15.450 1.00 78.62 73 ASP A C 1
ATOM 603 O O . ASP A 1 73 ? 14.035 -11.124 -16.553 1.00 78.62 73 ASP A O 1
ATOM 607 N N . GLY A 1 74 ? 14.324 -10.878 -14.356 1.00 70.62 74 GLY A N 1
ATOM 608 C CA . GLY A 1 74 ? 14.278 -9.416 -14.360 1.00 70.62 74 GLY A CA 1
ATOM 609 C C . GLY A 1 74 ? 12.867 -8.835 -14.484 1.00 70.62 74 GLY A C 1
ATOM 610 O O . GLY A 1 74 ? 12.713 -7.632 -14.728 1.00 70.62 74 GLY A O 1
ATOM 611 N N . LYS A 1 75 ? 11.811 -9.646 -14.311 1.00 79.12 75 LYS A N 1
ATOM 612 C CA . LYS A 1 75 ? 10.443 -9.109 -14.247 1.00 79.12 75 LYS A CA 1
ATOM 613 C C . LYS A 1 75 ? 10.260 -8.371 -12.926 1.00 79.12 75 LYS A C 1
ATOM 615 O O . LYS A 1 75 ? 10.412 -8.954 -11.858 1.00 79.12 75 LYS A O 1
ATOM 620 N N . ALA A 1 76 ? 9.894 -7.093 -13.006 1.00 81.94 76 ALA A N 1
ATOM 621 C CA . ALA A 1 76 ? 9.633 -6.287 -11.821 1.00 81.94 76 ALA A CA 1
ATOM 622 C C . ALA A 1 76 ? 8.496 -6.886 -10.979 1.00 81.94 76 ALA A C 1
ATOM 624 O O . ALA A 1 76 ? 7.436 -7.258 -11.499 1.00 81.94 76 ALA A O 1
ATOM 625 N N . GLY A 1 77 ? 8.717 -6.915 -9.668 1.00 88.38 77 GLY A N 1
ATOM 626 C CA . GLY A 1 77 ? 7.688 -7.221 -8.696 1.00 88.38 77 GLY A CA 1
ATOM 627 C C . GLY A 1 77 ? 6.684 -6.080 -8.602 1.00 88.38 77 GLY A C 1
ATOM 628 O O . GLY A 1 77 ? 6.917 -4.956 -9.069 1.00 88.38 77 GLY A O 1
ATOM 629 N N . PHE A 1 78 ? 5.534 -6.363 -8.004 1.00 89.31 78 PHE A N 1
ATOM 630 C CA . PHE A 1 78 ? 4.514 -5.350 -7.799 1.00 89.31 78 PHE A CA 1
ATOM 631 C C . PHE A 1 78 ? 3.646 -5.613 -6.579 1.00 89.31 78 PHE A C 1
ATOM 633 O O . PHE A 1 78 ? 3.399 -6.752 -6.197 1.00 89.31 78 PHE A O 1
ATOM 640 N N . VAL A 1 79 ? 3.113 -4.525 -6.036 1.00 92.81 79 VAL A N 1
ATOM 641 C CA . VAL A 1 79 ? 2.015 -4.537 -5.072 1.00 92.81 79 VAL A CA 1
ATOM 642 C C . VAL A 1 79 ? 0.824 -3.865 -5.741 1.00 92.81 79 VAL A C 1
ATOM 644 O O . VAL A 1 79 ? 0.948 -2.755 -6.255 1.00 92.81 79 VAL A O 1
ATOM 647 N N . SER A 1 80 ? -0.314 -4.550 -5.800 1.00 91.00 80 SER A N 1
ATOM 648 C CA . SER A 1 80 ? -1.538 -4.054 -6.431 1.00 91.00 80 SER A CA 1
ATOM 649 C C . SER A 1 80 ? -2.655 -3.992 -5.407 1.00 91.00 80 SER A C 1
ATOM 651 O O . SER A 1 80 ? -3.027 -5.017 -4.848 1.00 91.00 80 SER A O 1
ATOM 653 N N . ILE A 1 81 ? -3.222 -2.811 -5.200 1.00 92.25 81 ILE A N 1
ATOM 654 C CA . ILE A 1 81 ? -4.334 -2.579 -4.281 1.00 92.25 81 ILE A CA 1
ATOM 655 C C . ILE A 1 81 ? -5.611 -2.528 -5.112 1.00 92.25 81 ILE A C 1
ATOM 657 O O . ILE A 1 81 ? -5.697 -1.783 -6.095 1.00 92.25 81 ILE A O 1
ATOM 661 N N . ILE A 1 82 ? -6.571 -3.369 -4.740 1.00 89.81 82 ILE A N 1
ATOM 662 C CA . ILE A 1 82 ? -7.873 -3.443 -5.405 1.00 89.81 82 ILE A CA 1
ATOM 663 C C . ILE A 1 82 ? -8.841 -2.425 -4.792 1.00 89.81 82 ILE A C 1
ATOM 665 O O . ILE A 1 82 ? -8.548 -1.811 -3.762 1.00 89.81 82 ILE A O 1
ATOM 669 N N . LYS A 1 83 ? -10.004 -2.244 -5.419 1.00 87.50 83 LYS A N 1
ATOM 670 C CA . LYS A 1 83 ? -11.015 -1.269 -4.991 1.00 87.50 83 LYS A CA 1
ATOM 671 C C . LYS A 1 83 ? -11.409 -1.464 -3.525 1.00 87.50 83 LYS A C 1
ATOM 673 O O . LYS A 1 83 ? -11.419 -0.506 -2.760 1.00 87.50 83 LYS A O 1
ATOM 678 N N . GLU A 1 84 ? -11.635 -2.708 -3.125 1.00 89.25 84 GLU A N 1
ATOM 679 C CA . GLU A 1 84 ? -12.013 -3.103 -1.768 1.00 89.25 84 GLU A CA 1
ATOM 680 C C . GLU A 1 84 ? -10.929 -2.724 -0.748 1.00 89.25 84 GLU A C 1
ATOM 682 O O . GLU A 1 84 ? -11.227 -2.343 0.384 1.00 89.25 84 GLU A O 1
ATOM 687 N N . GLY A 1 85 ? -9.654 -2.780 -1.146 1.00 92.25 85 GLY A N 1
ATOM 688 C CA . GLY A 1 85 ? -8.546 -2.341 -0.304 1.00 92.25 85 GLY A CA 1
ATOM 689 C C . GLY A 1 85 ? -8.522 -0.833 -0.092 1.00 92.25 85 GLY A C 1
ATOM 690 O O . GLY A 1 85 ? -8.284 -0.381 1.026 1.00 92.25 85 GLY A O 1
ATOM 691 N N . LEU A 1 86 ? -8.831 -0.056 -1.133 1.00 90.19 86 LEU A N 1
ATOM 692 C CA . LEU A 1 86 ? -8.949 1.400 -1.027 1.00 90.19 86 LEU A CA 1
ATOM 693 C C . LEU A 1 86 ? -10.150 1.806 -0.167 1.00 90.19 86 LEU A C 1
ATOM 695 O O . LEU A 1 86 ? -10.013 2.669 0.695 1.00 90.19 86 LEU A O 1
ATOM 699 N N . GLU A 1 87 ? -11.300 1.155 -0.339 1.00 90.94 87 GLU A N 1
ATOM 700 C CA . GLU A 1 87 ? -12.481 1.375 0.508 1.00 90.94 87 GLU A CA 1
ATOM 701 C C . GLU A 1 87 ? -12.173 1.080 1.982 1.00 90.94 87 GLU A C 1
ATOM 703 O O . GLU A 1 87 ? -12.538 1.853 2.872 1.00 90.94 87 GLU A O 1
ATOM 708 N N . CYS A 1 88 ? -11.435 -0.003 2.248 1.00 91.75 88 CYS A N 1
ATOM 709 C CA . CYS A 1 88 ? -10.993 -0.337 3.595 1.00 91.75 88 CYS A CA 1
ATOM 710 C C . CYS A 1 88 ? -10.030 0.720 4.157 1.00 91.75 88 CYS A C 1
ATOM 712 O O . CYS A 1 88 ? -10.214 1.147 5.295 1.00 91.75 88 CYS A O 1
ATOM 714 N N . ALA A 1 89 ? -9.070 1.199 3.360 1.00 91.38 89 ALA A N 1
ATOM 715 C CA . ALA A 1 89 ? -8.151 2.265 3.758 1.00 91.38 89 ALA A CA 1
ATOM 716 C C . ALA A 1 89 ? -8.892 3.572 4.098 1.00 91.38 89 ALA A C 1
ATOM 718 O O . ALA A 1 89 ? -8.631 4.174 5.136 1.00 91.38 89 ALA A O 1
ATOM 719 N N . VAL A 1 90 ? -9.883 3.974 3.293 1.00 91.25 90 VAL A N 1
ATOM 720 C CA . VAL A 1 90 ? -10.732 5.148 3.580 1.00 91.25 90 VAL A CA 1
ATOM 721 C C . VAL A 1 90 ? -11.509 4.955 4.879 1.00 91.25 90 VAL A C 1
ATOM 723 O O . VAL A 1 90 ? -11.541 5.841 5.734 1.00 91.25 90 VAL A O 1
ATOM 726 N N . ARG A 1 91 ? -12.107 3.778 5.079 1.00 91.75 91 ARG A N 1
ATOM 727 C CA . ARG A 1 91 ? -12.824 3.477 6.321 1.00 91.75 91 ARG A CA 1
ATOM 728 C C . ARG A 1 91 ? -11.897 3.549 7.535 1.00 91.75 91 ARG A C 1
ATOM 730 O O . ARG A 1 91 ? -12.303 4.108 8.550 1.00 91.75 91 ARG A O 1
ATOM 737 N N . LEU A 1 92 ? -10.682 3.013 7.426 1.00 89.94 92 LEU A N 1
ATOM 738 C CA . LEU A 1 92 ? -9.666 3.024 8.483 1.00 89.94 92 LEU A CA 1
ATOM 739 C C . LEU A 1 92 ? -9.104 4.424 8.742 1.00 89.94 92 LEU A C 1
ATOM 741 O O . LEU A 1 92 ? -8.796 4.746 9.880 1.00 89.94 92 LEU A O 1
ATOM 745 N N . SER A 1 93 ? -9.049 5.287 7.732 1.00 88.00 93 SER A N 1
ATOM 746 C CA . SER A 1 93 ? -8.699 6.700 7.902 1.00 88.00 93 SER A CA 1
ATOM 747 C C . SER A 1 93 ? -9.713 7.454 8.777 1.00 88.00 93 SER A C 1
ATOM 749 O O . SER A 1 93 ? -9.335 8.300 9.588 1.00 88.00 93 SER A O 1
ATOM 751 N N . ILE A 1 94 ? -11.003 7.130 8.655 1.00 85.81 94 ILE A N 1
ATOM 752 C CA . ILE A 1 94 ? -12.076 7.820 9.387 1.00 85.81 94 ILE A CA 1
ATOM 753 C C . ILE A 1 94 ? -12.331 7.176 10.755 1.00 85.81 94 ILE A C 1
ATOM 755 O O . ILE A 1 94 ? -12.460 7.882 11.751 1.00 85.81 94 ILE A O 1
ATOM 759 N N . HIS A 1 95 ? -12.409 5.845 10.796 1.00 85.25 95 HIS A N 1
ATOM 760 C CA . HIS A 1 95 ? -12.874 5.074 11.956 1.00 85.25 95 HIS A CA 1
ATOM 761 C C . HIS A 1 95 ? -11.791 4.198 12.593 1.00 85.25 95 HIS A C 1
ATOM 763 O O . HIS A 1 95 ? -12.079 3.479 13.547 1.00 85.25 95 HIS A O 1
ATOM 769 N N . GLY A 1 96 ? -10.573 4.187 12.049 1.00 82.56 96 GLY A N 1
ATOM 770 C CA . GLY A 1 96 ? -9.448 3.515 12.692 1.00 82.56 96 GLY A CA 1
ATOM 771 C C . GLY A 1 96 ? -9.058 4.213 13.991 1.00 82.56 96 GLY A C 1
ATOM 772 O O . GLY A 1 96 ? -9.578 5.272 14.334 1.00 82.56 96 GLY A O 1
ATOM 773 N N . SER A 1 97 ? -8.096 3.636 14.701 1.00 82.19 97 SER A N 1
ATOM 774 C CA . SER A 1 97 ? -7.588 4.194 15.954 1.00 82.19 97 SER A CA 1
ATOM 775 C C . SER A 1 97 ? -6.067 4.263 15.964 1.00 82.19 97 SER A C 1
ATOM 77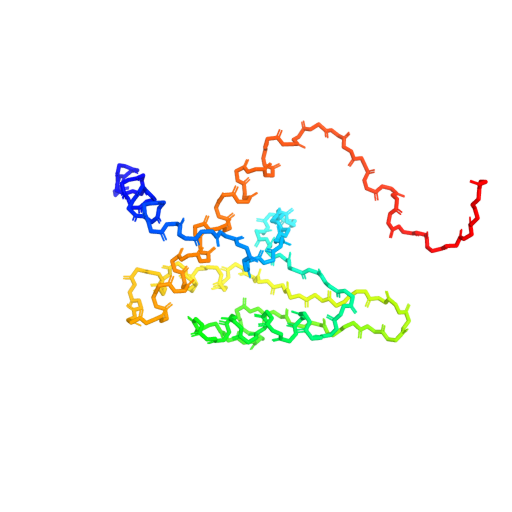7 O O . SER A 1 97 ? -5.394 3.387 15.419 1.00 82.19 97 SER A O 1
ATOM 779 N N . GLY A 1 98 ? -5.524 5.276 16.639 1.00 87.69 98 GLY A N 1
ATOM 780 C CA . GLY A 1 98 ? -4.086 5.405 16.873 1.00 87.69 98 GLY A CA 1
ATOM 781 C C . GLY A 1 98 ? -3.280 5.548 15.581 1.00 87.69 98 GLY A C 1
ATOM 782 O O . GLY A 1 98 ? -3.684 6.246 14.651 1.00 87.69 98 GLY A O 1
ATOM 783 N N . GLU A 1 99 ? -2.131 4.877 15.527 1.00 83.25 99 GLU A N 1
ATOM 784 C CA . GLU A 1 99 ? -1.193 4.991 14.404 1.00 83.25 99 GLU A CA 1
ATOM 785 C C . GLU A 1 99 ? -1.759 4.412 13.101 1.00 83.25 99 GLU A C 1
ATOM 787 O O . GLU A 1 99 ? -1.537 4.957 12.022 1.00 83.25 99 GLU A O 1
ATOM 792 N N . GLN A 1 100 ? -2.590 3.373 13.201 1.00 86.38 100 GLN A N 1
ATOM 793 C CA . GLN A 1 100 ? -3.258 2.768 12.052 1.00 86.38 100 GLN A CA 1
ATOM 794 C C . GLN A 1 100 ? -4.123 3.786 11.292 1.00 86.38 100 GLN A C 1
ATOM 796 O O . GLN A 1 100 ? -4.077 3.860 10.064 1.00 86.38 100 GLN A O 1
ATOM 801 N N . GLN A 1 101 ? -4.894 4.593 12.029 1.00 86.88 101 GLN A N 1
ATOM 802 C CA . GLN A 1 101 ? -5.749 5.630 11.452 1.00 86.88 101 GLN A CA 1
ATOM 803 C C . GLN A 1 101 ? -4.923 6.679 10.713 1.00 86.88 101 GLN A C 1
ATOM 805 O O . GLN A 1 101 ? -5.273 7.089 9.605 1.00 86.88 101 GLN A O 1
ATOM 810 N N . ARG A 1 102 ? -3.818 7.103 11.333 1.00 85.44 102 ARG A N 1
ATOM 811 C CA . ARG A 1 102 ? -2.913 8.097 10.768 1.00 85.44 102 ARG A CA 1
ATOM 812 C C . ARG A 1 102 ? -2.288 7.594 9.469 1.00 85.44 102 ARG A C 1
ATOM 814 O O . ARG A 1 102 ? -2.360 8.295 8.466 1.00 85.44 102 ARG A O 1
ATOM 821 N N . LEU A 1 103 ? -1.751 6.373 9.465 1.00 88.50 103 LEU A N 1
ATOM 822 C CA . LEU A 1 103 ? -1.150 5.764 8.276 1.00 88.50 103 LEU A CA 1
ATOM 823 C C . LEU A 1 103 ? -2.165 5.611 7.137 1.00 88.50 103 LEU A C 1
ATOM 825 O O . LEU A 1 103 ? -1.854 5.916 5.987 1.00 88.50 103 LEU A O 1
ATOM 829 N N . ALA A 1 104 ? -3.391 5.186 7.452 1.00 87.31 104 ALA A N 1
ATOM 830 C CA . ALA A 1 104 ? -4.458 5.064 6.465 1.00 87.31 104 ALA A CA 1
ATOM 831 C C . ALA A 1 104 ? -4.877 6.430 5.892 1.00 87.31 104 ALA A C 1
ATOM 833 O O . ALA A 1 104 ? -5.084 6.551 4.685 1.00 87.31 104 ALA A O 1
ATOM 834 N N . ALA A 1 105 ? -4.970 7.464 6.734 1.00 87.75 105 ALA A N 1
ATOM 835 C CA . ALA A 1 105 ? -5.268 8.828 6.301 1.00 87.75 105 ALA A CA 1
ATOM 836 C C . ALA A 1 105 ? -4.187 9.386 5.368 1.00 87.75 105 ALA A C 1
ATOM 838 O O . ALA A 1 105 ? -4.512 9.843 4.274 1.00 87.75 105 ALA A O 1
ATOM 839 N N . GLU A 1 106 ? -2.917 9.276 5.764 1.00 88.00 106 GLU A N 1
ATOM 840 C CA . GLU A 1 106 ? -1.777 9.723 4.957 1.00 88.00 106 GLU A CA 1
ATOM 841 C C . GLU A 1 106 ? -1.706 8.971 3.616 1.00 88.00 106 GLU A C 1
ATOM 843 O O . GLU A 1 106 ? -1.463 9.576 2.570 1.00 88.00 106 GLU A O 1
ATOM 848 N N . PHE A 1 107 ? -1.982 7.662 3.614 1.00 88.62 107 PHE A N 1
ATOM 849 C CA . PHE A 1 107 ? -2.024 6.865 2.389 1.00 88.62 107 PHE A CA 1
ATOM 850 C C . PHE A 1 107 ? -3.134 7.319 1.432 1.00 88.62 107 PHE A C 1
ATOM 852 O O . PHE A 1 107 ? -2.880 7.531 0.246 1.00 88.62 107 PHE A O 1
ATOM 859 N N . VAL A 1 108 ? -4.366 7.485 1.926 1.00 88.00 108 VAL A N 1
ATOM 860 C CA . VAL A 1 108 ? -5.510 7.913 1.102 1.00 88.00 108 VAL A CA 1
ATOM 861 C C . VAL A 1 108 ? -5.261 9.294 0.504 1.00 88.00 108 VAL A C 1
ATOM 863 O O . VAL A 1 108 ? -5.486 9.496 -0.689 1.00 88.00 108 VAL A O 1
ATOM 866 N N . GLU A 1 109 ? -4.752 10.222 1.309 1.00 85.38 109 GLU A N 1
ATOM 867 C CA . GLU A 1 109 ? -4.380 11.561 0.864 1.00 85.38 109 GLU A CA 1
ATOM 868 C C . GLU A 1 109 ? -3.341 11.510 -0.264 1.00 85.38 109 GLU A C 1
ATOM 870 O O . GLU A 1 109 ? -3.530 12.122 -1.319 1.00 85.38 109 GLU A O 1
ATOM 875 N N . TYR A 1 110 ? -2.287 10.706 -0.082 1.00 86.06 110 TYR A N 1
ATOM 876 C CA . TYR A 1 110 ? -1.241 10.528 -1.083 1.00 86.06 110 TYR A CA 1
ATOM 877 C C . TYR A 1 110 ? -1.800 9.977 -2.399 1.00 86.06 110 TYR A C 1
ATOM 879 O O . TYR A 1 110 ? -1.493 10.489 -3.474 1.00 86.06 110 TYR A O 1
ATOM 887 N N . ILE A 1 111 ? -2.665 8.963 -2.348 1.00 85.62 111 ILE A N 1
ATOM 888 C CA . ILE A 1 111 ? -3.276 8.404 -3.560 1.00 85.62 111 ILE A CA 1
ATOM 889 C C . ILE A 1 111 ? -4.173 9.425 -4.271 1.00 85.62 111 ILE A C 1
ATOM 891 O O . ILE A 1 111 ? -4.154 9.482 -5.503 1.00 85.62 111 ILE A O 1
ATOM 895 N N . LEU A 1 112 ? -4.923 10.246 -3.531 1.00 83.75 112 LEU A N 1
ATOM 896 C CA . LEU A 1 112 ? -5.752 11.308 -4.110 1.00 83.75 112 LEU A CA 1
ATOM 897 C C . LEU A 1 112 ? -4.907 12.384 -4.796 1.00 83.75 112 LEU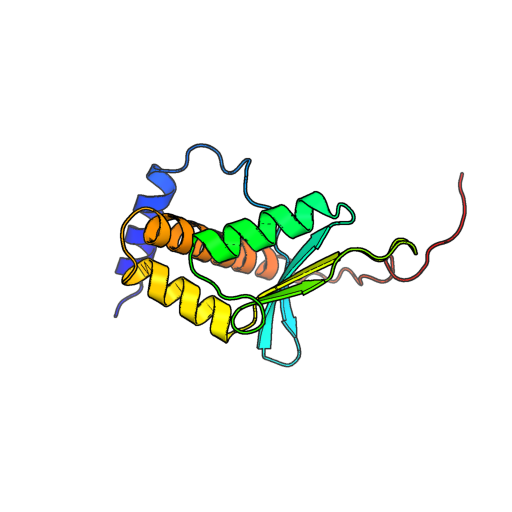 A C 1
ATOM 899 O O . LEU A 1 112 ? -5.238 12.803 -5.906 1.00 83.75 112 LEU A O 1
ATOM 903 N N . GLU A 1 113 ? -3.796 12.791 -4.185 1.00 82.25 113 GLU A N 1
ATOM 904 C CA . GLU A 1 113 ? -2.839 13.700 -4.816 1.00 82.25 113 GLU A CA 1
ATOM 905 C C . GLU A 1 113 ? -2.279 13.102 -6.113 1.00 82.25 113 GLU A C 1
ATOM 907 O O . GLU A 1 113 ? -2.328 13.736 -7.167 1.00 82.25 113 GLU A O 1
ATOM 912 N N . ARG A 1 114 ? -1.845 11.838 -6.080 1.00 81.31 114 ARG A N 1
ATOM 913 C CA . ARG A 1 114 ? -1.324 11.135 -7.264 1.00 81.31 114 ARG A CA 1
ATOM 914 C C . ARG A 1 114 ? -2.370 10.980 -8.366 1.00 81.31 114 ARG A C 1
ATOM 916 O O . ARG A 1 114 ? -2.025 11.032 -9.546 1.00 81.31 114 ARG A O 1
ATOM 923 N N . ALA A 1 115 ? -3.639 10.804 -8.004 1.00 79.44 115 ALA A N 1
ATOM 924 C CA . ALA A 1 115 ? -4.740 10.776 -8.960 1.00 79.44 115 ALA A CA 1
ATOM 925 C C . ALA A 1 115 ? -4.940 12.145 -9.636 1.00 79.44 115 ALA A C 1
ATOM 927 O O . ALA A 1 115 ? -5.150 12.194 -10.849 1.00 79.44 115 ALA A O 1
ATOM 928 N N . ARG A 1 116 ? -4.815 13.248 -8.881 1.00 72.44 116 ARG A N 1
ATOM 929 C CA . ARG A 1 116 ? -4.879 14.621 -9.415 1.00 72.44 116 ARG A CA 1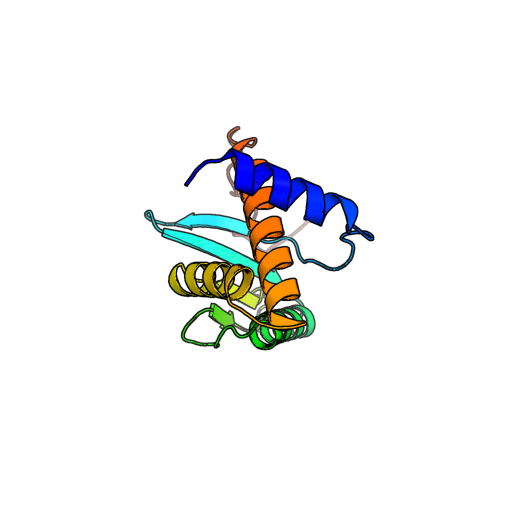
ATOM 930 C C . ARG A 1 116 ? -3.693 14.929 -10.337 1.00 72.44 116 ARG A C 1
ATOM 932 O O . ARG A 1 116 ? -3.900 15.465 -11.420 1.00 72.44 116 ARG A O 1
ATOM 939 N N . GLU A 1 117 ? -2.481 14.517 -9.964 1.00 68.31 117 GLU A N 1
ATOM 940 C CA . GLU A 1 117 ? -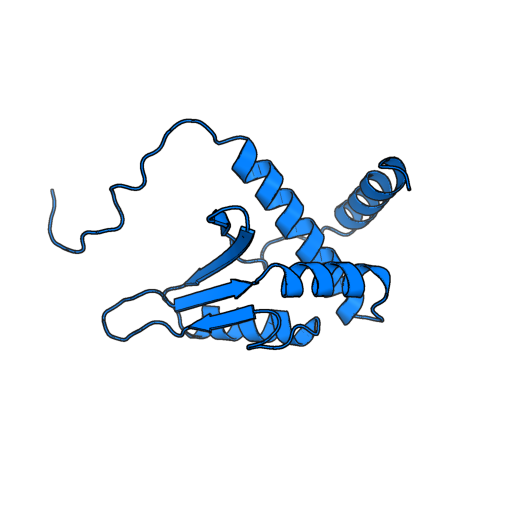1.276 14.665 -10.798 1.00 68.31 117 GLU A CA 1
ATOM 941 C C . GLU A 1 117 ? -1.309 13.806 -12.073 1.00 68.31 117 GLU A C 1
ATOM 943 O O . GLU A 1 117 ? -0.772 14.196 -13.104 1.00 68.31 117 GLU A O 1
ATOM 948 N N . GLY A 1 118 ? -1.919 12.619 -12.033 1.00 57.56 118 GLY A N 1
ATOM 949 C CA . GLY A 1 118 ? -2.057 11.759 -13.212 1.00 57.56 118 GLY A CA 1
ATOM 950 C C . GLY A 1 118 ? -3.082 12.283 -14.222 1.00 57.56 118 GLY A C 1
ATOM 951 O O . GLY A 1 118 ? -2.884 12.127 -15.429 1.00 57.56 118 GLY A O 1
ATOM 952 N N . ALA A 1 119 ? -4.145 12.933 -13.739 1.00 47.25 119 ALA A N 1
ATOM 953 C CA . ALA A 1 119 ? -5.220 13.490 -14.561 1.00 47.25 119 ALA A CA 1
ATOM 954 C C . ALA A 1 119 ? -4.790 14.724 -15.374 1.00 47.25 119 ALA A C 1
ATOM 956 O O . ALA A 1 119 ? -5.339 14.971 -16.446 1.00 47.25 119 ALA A O 1
ATOM 957 N N . THR A 1 120 ? -3.776 15.466 -14.923 1.00 36.69 120 THR A N 1
ATOM 958 C CA . THR A 1 120 ? -3.228 16.625 -15.650 1.00 36.69 120 THR A CA 1
ATOM 959 C C . THR A 1 120 ? -2.269 16.245 -16.785 1.00 36.69 120 THR A C 1
ATOM 961 O O . THR A 1 120 ? -1.877 17.109 -17.564 1.00 36.69 120 THR A O 1
ATOM 964 N N . THR A 1 121 ? -1.936 14.956 -16.954 1.00 32.41 121 THR A N 1
ATOM 965 C CA . THR A 1 121 ? -1.035 14.461 -18.017 1.00 32.41 121 THR A CA 1
ATOM 966 C C . THR A 1 121 ? -1.761 13.668 -19.109 1.00 32.41 121 THR A C 1
ATOM 968 O O . THR A 1 121 ? -1.217 12.732 -19.686 1.00 32.41 121 THR A O 1
ATOM 971 N N . CYS A 1 122 ? -2.992 14.040 -19.459 1.00 30.83 122 CYS A N 1
ATOM 972 C CA . CYS A 1 122 ? -3.579 13.614 -20.734 1.00 30.83 122 CYS A CA 1
ATOM 973 C C . CYS A 1 122 ? -3.016 14.459 -21.892 1.00 30.83 122 CYS A C 1
ATOM 975 O O . CYS A 1 122 ? -3.737 15.189 -22.560 1.00 30.83 122 CYS A O 1
ATOM 977 N N . THR A 1 123 ? -1.711 14.348 -22.136 1.00 35.75 123 THR A N 1
ATOM 978 C CA . THR A 1 123 ? -1.141 14.491 -23.479 1.00 35.75 123 THR A CA 1
ATOM 979 C C . THR A 1 123 ? -0.417 13.191 -23.785 1.00 35.75 123 THR A C 1
ATOM 981 O O . THR A 1 123 ? 0.405 12.712 -23.005 1.00 35.75 123 THR A O 1
ATOM 984 N N . GLU A 1 124 ? -0.824 12.566 -24.886 1.00 38.97 124 GLU A N 1
ATOM 985 C CA . GLU A 1 124 ? -0.324 11.289 -25.379 1.00 38.97 124 GLU A CA 1
ATOM 986 C C . GLU A 1 124 ? 1.188 11.136 -25.199 1.00 38.97 124 GLU A C 1
ATOM 988 O O . GLU A 1 124 ? 1.997 11.744 -25.898 1.00 38.97 124 GLU A O 1
ATOM 993 N N . ARG A 1 125 ? 1.588 10.224 -24.314 1.00 29.42 125 ARG A N 1
ATOM 994 C CA . ARG A 1 125 ? 2.856 9.517 -24.477 1.00 29.42 125 ARG A CA 1
ATOM 995 C C . ARG A 1 125 ? 2.551 8.027 -24.561 1.00 29.42 125 ARG A C 1
ATOM 997 O O . ARG A 1 125 ? 2.199 7.415 -23.548 1.00 29.42 125 ARG A O 1
ATOM 1004 N N . PRO A 1 126 ? 2.655 7.415 -25.753 1.00 37.78 126 PRO A N 1
ATOM 1005 C CA . PRO A 1 126 ? 2.476 5.984 -25.884 1.00 37.78 126 PRO A CA 1
ATOM 1006 C C . PRO A 1 126 ? 3.673 5.292 -25.229 1.00 37.78 126 PRO A C 1
ATOM 1008 O O . PRO A 1 126 ? 4.823 5.475 -25.626 1.00 37.78 126 PRO A O 1
ATOM 1011 N N . TRP A 1 127 ? 3.394 4.464 -24.221 1.00 32.53 127 TRP A N 1
ATOM 1012 C CA . TRP A 1 127 ? 4.349 3.627 -23.482 1.00 32.53 127 TRP A CA 1
ATOM 1013 C C . TRP A 1 127 ? 4.907 2.472 -24.337 1.00 32.53 127 TRP A C 1
ATOM 1015 O O . TRP A 1 127 ? 5.000 1.326 -23.897 1.00 32.53 127 TRP A O 1
ATOM 1025 N N . ARG A 1 128 ? 5.296 2.761 -25.583 1.00 24.06 128 ARG A N 1
ATOM 1026 C CA . ARG A 1 128 ? 5.860 1.802 -26.541 1.00 24.06 128 ARG A CA 1
ATOM 1027 C C . ARG A 1 128 ? 7.299 1.383 -26.192 1.00 24.06 128 ARG A C 1
ATOM 1029 O O . ARG A 1 128 ? 7.856 0.529 -26.869 1.00 24.06 128 ARG A O 1
ATOM 1036 N N . TRP A 1 129 ? 7.875 1.934 -25.123 1.00 33.56 129 TRP A N 1
ATOM 1037 C CA . TRP A 1 129 ? 9.274 1.736 -24.731 1.00 33.56 129 TRP A CA 1
ATOM 1038 C C . TRP A 1 129 ? 9.539 0.607 -23.726 1.00 33.56 129 TRP A C 1
ATOM 1040 O O . TRP A 1 129 ? 10.684 0.206 -23.580 1.00 33.56 129 TRP A O 1
ATOM 1050 N N . TRP A 1 130 ? 8.527 0.038 -23.063 1.00 34.53 130 TRP A N 1
ATOM 1051 C CA . TRP A 1 130 ? 8.775 -0.917 -21.964 1.00 34.53 130 TRP A CA 1
ATOM 1052 C C . TRP A 1 130 ? 8.577 -2.402 -22.321 1.00 34.53 130 TRP A C 1
ATOM 1054 O O . TRP A 1 130 ? 8.568 -3.251 -21.438 1.00 34.53 130 TRP A O 1
ATOM 1064 N N . ARG A 1 131 ? 8.416 -2.754 -23.609 1.00 36.09 131 ARG A N 1
ATOM 1065 C CA . ARG A 1 131 ? 8.195 -4.152 -24.051 1.00 36.09 131 ARG A CA 1
ATOM 1066 C C . ARG A 1 131 ? 9.346 -4.766 -24.860 1.00 36.09 131 ARG A C 1
ATOM 1068 O O . ARG A 1 131 ? 9.119 -5.708 -25.616 1.00 36.09 131 ARG A O 1
ATOM 1075 N N . ARG A 1 132 ? 10.573 -4.252 -24.746 1.00 31.52 132 ARG A N 1
ATOM 1076 C CA . ARG A 1 132 ? 11.731 -4.884 -25.390 1.00 31.52 132 ARG A CA 1
ATOM 1077 C C . ARG A 1 132 ? 12.998 -4.653 -24.572 1.00 31.52 132 ARG A C 1
ATOM 1079 O O . ARG A 1 132 ? 13.607 -3.595 -24.654 1.00 31.52 132 ARG A O 1
ATOM 1086 N N . GLY A 1 133 ? 13.388 -5.659 -23.794 1.00 43.81 133 GLY A N 1
ATOM 1087 C CA . GLY A 1 133 ? 14.796 -5.822 -23.456 1.00 43.81 133 GLY A CA 1
ATOM 1088 C C . GLY A 1 133 ? 15.584 -6.093 -24.740 1.00 43.81 133 GLY A C 1
ATOM 1089 O O . GLY A 1 133 ? 15.124 -6.854 -25.594 1.00 43.81 133 GLY A O 1
ATOM 1090 N N . GLY A 1 134 ? 16.748 -5.458 -24.880 1.00 37.06 134 GLY A N 1
ATOM 1091 C CA . GLY A 1 134 ? 17.756 -5.854 -25.863 1.00 37.06 134 GLY A CA 1
ATOM 1092 C C . GLY A 1 134 ? 18.417 -4.717 -26.645 1.00 37.06 134 GLY A C 1
ATOM 1093 O O . GLY A 1 134 ? 17.837 -4.225 -27.605 1.00 37.06 134 GLY A O 1
ATOM 1094 N N . ARG A 1 135 ? 19.693 -4.487 -26.294 1.00 36.78 135 ARG A N 1
ATOM 1095 C CA . ARG A 1 135 ? 20.824 -3.977 -27.104 1.00 36.78 135 ARG A CA 1
ATOM 1096 C C . ARG A 1 135 ? 20.877 -2.494 -27.515 1.00 36.78 135 ARG A C 1
ATOM 1098 O O . ARG A 1 135 ? 20.124 -2.066 -28.373 1.00 36.78 135 ARG A O 1
ATOM 1105 N N . GLY A 1 136 ? 21.931 -1.837 -27.003 1.00 39.59 136 GLY A N 1
ATOM 1106 C CA . GLY A 1 136 ? 22.919 -1.042 -27.760 1.00 39.59 136 GLY A CA 1
ATOM 1107 C C . GLY A 1 136 ? 22.517 0.371 -28.204 1.00 39.59 136 GLY A C 1
ATOM 1108 O O . GLY A 1 136 ? 21.572 0.499 -28.967 1.00 39.59 136 GLY A O 1
ATOM 1109 N N . VAL A 1 137 ? 23.162 1.413 -27.648 1.00 35.72 137 VAL A N 1
ATOM 1110 C CA . VAL A 1 137 ? 24.277 2.246 -28.214 1.00 35.72 137 VAL A CA 1
ATOM 1111 C C . VAL A 1 137 ? 23.824 3.249 -29.296 1.00 35.72 137 VAL A C 1
ATOM 1113 O O . VAL A 1 137 ? 22.812 2.983 -29.943 1.00 35.72 137 VAL A O 1
ATOM 1116 N N . PRO A 1 138 ? 24.475 4.416 -29.507 1.00 48.22 138 PRO A N 1
ATOM 1117 C CA . PRO A 1 138 ? 25.889 4.790 -29.296 1.00 48.22 138 PRO A CA 1
ATOM 1118 C C . PRO A 1 138 ? 26.236 5.374 -27.925 1.00 48.22 138 PRO A C 1
ATOM 1120 O O . PRO A 1 138 ? 25.405 6.114 -27.356 1.00 48.22 138 PRO A O 1
#

Foldseek 3Di:
DDCVVVVVVLVVVVVVDPDPPDDADWDWDQDPNWTKIKDWALDQVVQVVVVVLLVLLPADEPQQWDWAGHDPVSRIIMIMGGPVNLVVLVCCCVPNDDPSVVSSVVVNSVVVVSVVVVVVPPDDDPPPPPPDDDDDDD

Sequence (138 aa):
MNAETADRWLEKLERRRTVREGWPKYLVRLIKGALVVRYMSTSPDGIEREARRLRDMGLVEGRHFAVRAPEEDGKAGFVSIIKEGLECAVRLSIHGSGEQQRLAAEFVEYILERAREGATTCTERPWRWWRRGGRGVP

Radius of gyration: 16.94 Å; chains: 1; bounding box: 48×36×46 Å